Protein AF-A0A6L8XPT7-F1 (afdb_monomer_lite)

Radius of gyration: 27.63 Å; chains: 1; bounding box: 66×34×76 Å

pLDDT: mean 85.94, std 8.06, range [53.0, 95.62]

Secondary structur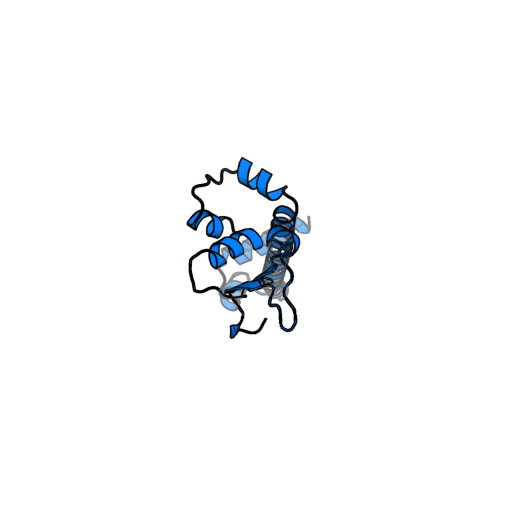e (DSSP, 8-state):
--GGGTTEEEEE------SSS-----HHHH----EEEEE--S---S-SHHHHHHHHTTT-HHHHTTT------HHHHHHHTTSTTHHHHHHHHHHHHHHHHHHHHHHHHHHHHHHHHTT--HHHHHHHHT--HHHHHHHHHHHHHHT-

Foldseek 3Di:
DDPVCAQDKDKDWDDDDDPPDDDPDDCVVPGPDIDIDGHHDPDDPDDDDSQLVVCQQQVVVVSVVVPDPDDPDPVNSVVQLPDPNSVVNVVVVVVVVVVVVVVVVCVVLVQLVVCVVVVDDLVRSCVVVVHDSVVSVVSVVVVVVVVD

Structure (mmCIF, N/CA/C/O backbone):
data_AF-A0A6L8XPT7-F1
#
_entry.id   AF-A0A6L8XPT7-F1
#
loop_
_atom_site.group_PDB
_atom_site.id
_atom_site.type_symbol
_atom_site.label_atom_id
_atom_site.label_alt_id
_atom_site.label_comp_id
_atom_site.label_asym_id
_atom_site.label_entity_id
_atom_site.label_seq_id
_atom_site.pdbx_PDB_ins_code
_atom_site.Cartn_x
_atom_site.Cartn_y
_atom_site.Cartn_z
_atom_site.occupancy
_atom_site.B_iso_or_equiv
_atom_site.auth_seq_id
_atom_site.auth_comp_id
_atom_site.auth_asym_id
_atom_site.auth_atom_id
_atom_site.pdbx_PDB_model_num
ATOM 1 N N . MET A 1 1 ? -3.591 -10.390 -10.031 1.00 76.88 1 MET A N 1
ATOM 2 C CA . MET A 1 1 ? -2.207 -10.660 -10.474 1.00 76.88 1 MET A CA 1
ATOM 3 C C . MET A 1 1 ? -1.842 -12.109 -10.153 1.00 76.88 1 MET A C 1
ATOM 5 O O . MET A 1 1 ? -2.048 -12.508 -9.007 1.00 76.88 1 MET A O 1
ATOM 9 N N . PRO A 1 2 ? -1.356 -12.908 -11.119 1.00 86.94 2 PRO A N 1
ATOM 10 C CA . PRO A 1 2 ? -0.945 -14.296 -10.878 1.00 86.94 2 PRO A CA 1
ATOM 11 C C . PRO A 1 2 ? 0.099 -14.396 -9.759 1.00 86.94 2 PRO A C 1
ATOM 13 O O . PRO A 1 2 ? 1.036 -13.603 -9.760 1.00 86.94 2 PRO A O 1
ATOM 16 N N . LYS A 1 3 ? -0.033 -15.365 -8.835 1.00 85.62 3 LYS A N 1
ATOM 17 C CA . LYS A 1 3 ? 0.873 -15.512 -7.671 1.00 85.62 3 LYS A CA 1
ATOM 18 C C . LYS A 1 3 ? 2.354 -15.521 -8.071 1.00 85.62 3 LYS A C 1
ATOM 20 O O . LYS A 1 3 ? 3.138 -14.801 -7.479 1.00 85.62 3 LYS A O 1
ATOM 25 N N . LYS A 1 4 ? 2.697 -16.240 -9.143 1.00 87.88 4 LYS A N 1
ATOM 26 C CA . LYS A 1 4 ? 4.068 -16.363 -9.671 1.00 87.88 4 LYS A CA 1
ATOM 27 C C . LYS A 1 4 ? 4.721 -15.056 -10.153 1.00 87.88 4 LYS A C 1
ATOM 29 O O . LYS A 1 4 ? 5.914 -15.051 -10.402 1.00 87.88 4 LYS A O 1
ATOM 34 N N . LEU A 1 5 ? 3.943 -13.995 -10.378 1.00 89.12 5 LEU A N 1
ATOM 35 C CA . LEU A 1 5 ? 4.443 -12.698 -10.862 1.00 89.12 5 LEU A CA 1
ATOM 36 C C . LEU A 1 5 ? 4.421 -11.618 -9.775 1.00 89.12 5 LEU A C 1
ATOM 38 O O . LEU A 1 5 ? 4.849 -10.492 -10.028 1.00 89.12 5 LEU A O 1
ATOM 42 N N . GLN A 1 6 ? 3.865 -11.928 -8.603 1.00 89.38 6 GLN A N 1
ATOM 43 C CA . GLN A 1 6 ? 3.817 -10.991 -7.488 1.00 89.38 6 GLN A CA 1
ATOM 44 C C . GLN A 1 6 ? 5.217 -10.779 -6.918 1.00 89.38 6 GLN A C 1
ATOM 46 O O . GLN A 1 6 ? 6.032 -11.694 -6.927 1.00 89.38 6 GLN A O 1
ATOM 51 N N . ASN A 1 7 ? 5.456 -9.574 -6.408 1.00 88.00 7 ASN A N 1
ATOM 52 C CA . ASN A 1 7 ? 6.714 -9.141 -5.805 1.00 88.00 7 ASN A CA 1
ATOM 53 C C . ASN A 1 7 ? 7.903 -9.335 -6.761 1.00 88.00 7 ASN A C 1
ATOM 55 O O . ASN A 1 7 ? 8.947 -9.856 -6.390 1.00 88.00 7 ASN A O 1
ATOM 59 N N . THR A 1 8 ? 7.717 -8.929 -8.022 1.00 90.44 8 THR A N 1
ATOM 60 C CA . THR A 1 8 ? 8.772 -8.942 -9.045 1.00 90.44 8 THR A CA 1
ATOM 61 C C . THR A 1 8 ? 9.113 -7.527 -9.489 1.00 90.44 8 THR A C 1
ATOM 63 O O . THR A 1 8 ? 8.243 -6.655 -9.557 1.00 90.44 8 THR A O 1
ATOM 66 N N . LEU A 1 9 ? 10.388 -7.320 -9.810 1.00 91.12 9 LEU A N 1
ATOM 67 C CA . LEU A 1 9 ? 10.901 -6.155 -10.518 1.00 91.12 9 LEU A CA 1
ATOM 68 C C . LEU A 1 9 ? 11.460 -6.682 -11.834 1.00 91.12 9 LEU A C 1
ATOM 70 O O . LEU A 1 9 ? 12.302 -7.578 -11.838 1.00 91.12 9 LEU A O 1
ATOM 74 N N . THR A 1 10 ? 10.919 -6.205 -12.947 1.00 93.50 10 THR A N 1
ATOM 75 C CA . THR A 1 10 ? 11.340 -6.641 -14.279 1.00 93.50 10 THR A CA 1
ATOM 76 C C . THR A 1 10 ? 11.706 -5.429 -15.097 1.00 93.50 10 THR A C 1
ATOM 78 O O . THR A 1 10 ? 10.883 -4.535 -15.271 1.00 93.50 10 THR A O 1
ATOM 81 N N . GLU A 1 11 ? 12.924 -5.435 -15.605 1.00 95.25 11 GLU A N 1
ATOM 82 C CA . GLU A 1 11 ? 13.406 -4.478 -16.580 1.00 95.25 11 GLU A CA 1
ATOM 83 C C . GLU A 1 11 ? 13.188 -5.035 -17.988 1.00 95.25 11 GLU A C 1
ATOM 85 O O . GLU A 1 11 ? 13.432 -6.216 -18.251 1.00 95.25 11 GLU A O 1
ATOM 90 N N . TYR A 1 12 ? 12.705 -4.180 -18.878 1.00 93.88 12 TYR A N 1
ATOM 91 C CA . TYR A 1 12 ? 12.740 -4.387 -20.314 1.00 93.88 12 TYR A CA 1
ATOM 92 C C . TYR A 1 12 ? 13.616 -3.285 -20.897 1.00 93.88 12 TYR A C 1
ATOM 94 O O . TYR A 1 12 ? 13.301 -2.103 -20.747 1.00 93.88 12 TYR A O 1
ATOM 102 N N . SER A 1 13 ? 14.697 -3.694 -21.547 1.00 89.56 13 SER A N 1
ATOM 103 C CA . SER A 1 13 ? 15.638 -2.827 -22.245 1.00 89.56 13 SER A CA 1
ATOM 104 C C . SER A 1 13 ? 15.715 -3.219 -23.717 1.00 89.56 13 SER A C 1
ATOM 106 O O . SER A 1 13 ? 15.372 -4.347 -24.100 1.00 89.56 13 SER A O 1
ATOM 108 N N . PHE A 1 14 ? 16.138 -2.277 -24.554 1.00 87.12 14 PHE A N 1
ATOM 109 C CA . PHE A 1 14 ? 16.377 -2.527 -25.967 1.00 87.12 14 PHE A CA 1
ATOM 110 C C . PHE A 1 14 ? 17.857 -2.826 -26.185 1.00 87.12 14 PHE A C 1
ATOM 112 O O . PHE A 1 14 ? 18.728 -2.259 -25.543 1.00 87.12 14 PHE A O 1
ATOM 119 N N . SER A 1 15 ? 18.153 -3.747 -27.097 1.00 89.62 15 SER A N 1
ATOM 120 C CA . SER A 1 15 ? 19.519 -3.939 -27.580 1.00 89.62 15 SER A CA 1
ATOM 121 C C . SER A 1 15 ? 19.500 -4.030 -29.093 1.00 89.62 15 SER A C 1
ATOM 123 O O . SER A 1 15 ? 18.660 -4.717 -29.686 1.00 89.62 15 SER A O 1
ATOM 125 N N . LYS A 1 16 ? 20.419 -3.305 -29.727 1.00 91.62 16 LYS A N 1
ATOM 126 C CA . LYS A 1 16 ? 20.590 -3.341 -31.171 1.00 91.62 16 LYS A CA 1
ATOM 127 C C . LYS A 1 16 ? 21.303 -4.627 -31.573 1.00 91.62 16 LYS A C 1
ATOM 129 O O . LYS A 1 16 ? 22.279 -5.046 -30.952 1.00 91.62 16 LYS A O 1
ATOM 134 N N . LYS A 1 17 ? 20.821 -5.251 -32.645 1.00 93.00 17 LYS A N 1
ATOM 135 C CA . LYS A 1 17 ? 21.481 -6.389 -33.281 1.00 93.00 17 LYS A CA 1
ATOM 136 C C . LYS A 1 17 ? 21.333 -6.294 -34.790 1.00 93.00 17 LYS A C 1
ATOM 138 O O . LYS A 1 17 ? 20.234 -6.462 -35.317 1.00 93.00 17 LYS A O 1
ATOM 143 N N . ASP A 1 18 ? 22.453 -6.116 -35.471 1.00 94.56 18 ASP A N 1
ATOM 144 C CA . ASP A 1 18 ? 22.487 -6.094 -36.927 1.00 94.56 18 ASP A CA 1
ATOM 145 C C . ASP A 1 18 ? 22.432 -7.530 -37.479 1.00 94.56 18 ASP A C 1
ATOM 147 O O . ASP A 1 18 ? 23.176 -8.414 -37.048 1.00 94.56 18 ASP A O 1
ATOM 151 N N . ILE A 1 19 ? 21.508 -7.786 -38.411 1.00 95.62 19 ILE A N 1
ATOM 152 C CA . ILE A 1 19 ? 21.318 -9.107 -39.043 1.00 95.62 19 ILE A CA 1
ATOM 153 C C . ILE A 1 19 ? 21.910 -9.137 -40.462 1.00 95.62 19 ILE A C 1
ATOM 155 O O . ILE A 1 19 ? 22.471 -10.153 -40.869 1.00 95.62 19 ILE A O 1
ATOM 159 N N . ILE A 1 20 ? 21.805 -8.034 -41.214 1.00 94.81 20 ILE A N 1
ATOM 160 C CA . ILE A 1 20 ? 22.402 -7.843 -42.545 1.00 94.81 20 ILE A CA 1
ATOM 161 C C . ILE A 1 20 ? 22.901 -6.400 -42.642 1.00 94.81 20 ILE A C 1
ATOM 163 O O . ILE A 1 20 ? 22.141 -5.472 -42.376 1.00 94.81 20 ILE A O 1
ATOM 167 N N . GLY A 1 21 ? 24.149 -6.222 -43.081 1.00 93.06 21 GLY A N 1
ATOM 168 C CA . GLY A 1 21 ? 24.828 -4.927 -43.023 1.00 93.06 21 GLY A CA 1
ATOM 169 C C . GLY A 1 21 ? 25.300 -4.600 -41.605 1.00 93.06 21 GLY A C 1
ATOM 170 O O . GLY A 1 21 ? 24.985 -5.321 -40.664 1.00 93.06 21 GLY A O 1
ATOM 171 N N . VAL A 1 22 ? 26.095 -3.541 -41.474 1.00 93.00 22 VAL A N 1
ATOM 172 C CA . VAL A 1 22 ? 26.540 -3.011 -40.180 1.00 93.00 22 VAL A CA 1
ATOM 173 C C . VAL A 1 22 ? 26.247 -1.522 -40.182 1.00 93.00 22 VAL A C 1
ATOM 175 O O . VAL A 1 22 ? 26.630 -0.828 -41.129 1.00 93.00 22 VAL A O 1
ATOM 178 N N . ALA A 1 23 ? 25.558 -1.048 -39.151 1.00 93.50 23 ALA A N 1
ATOM 179 C CA . ALA A 1 23 ? 25.300 0.369 -38.947 1.00 93.50 23 ALA A CA 1
ATOM 180 C C . ALA A 1 23 ? 26.060 0.839 -37.704 1.00 93.50 23 ALA A C 1
ATOM 182 O O . ALA A 1 23 ? 25.729 0.427 -36.593 1.00 93.50 23 ALA A O 1
ATOM 183 N N . ASP A 1 24 ? 27.058 1.700 -37.902 1.00 92.62 24 ASP A N 1
ATOM 184 C CA . ASP A 1 24 ? 27.815 2.329 -36.818 1.00 92.62 24 ASP A CA 1
ATOM 185 C C . ASP A 1 24 ? 26.985 3.472 -36.221 1.00 92.62 24 ASP A C 1
ATOM 187 O O . ASP A 1 24 ? 26.922 4.574 -36.761 1.00 92.62 24 ASP A O 1
ATOM 191 N N . GLU A 1 25 ? 26.251 3.145 -35.164 1.00 93.56 25 GLU A N 1
ATOM 192 C CA . GLU A 1 25 ? 25.340 4.032 -34.443 1.00 93.56 25 GLU A CA 1
ATOM 193 C C . GLU A 1 25 ? 25.646 3.860 -32.954 1.00 93.56 25 GLU A C 1
ATOM 195 O O . GLU A 1 25 ? 25.655 2.716 -32.477 1.00 93.56 25 GLU A O 1
ATOM 200 N N . PRO A 1 26 ? 25.932 4.946 -32.225 1.00 93.25 26 PRO A N 1
ATOM 201 C CA . PRO A 1 26 ? 26.268 4.862 -30.815 1.00 93.25 26 PRO A CA 1
ATOM 202 C C . PRO A 1 26 ? 25.037 4.484 -29.979 1.00 93.25 26 PRO A C 1
ATOM 204 O O . PRO A 1 26 ? 23.897 4.759 -30.343 1.00 93.25 26 PRO A O 1
ATOM 207 N N . GLU A 1 27 ? 25.273 3.846 -28.833 1.00 89.56 27 GLU A N 1
ATOM 208 C CA . GLU A 1 27 ? 24.209 3.354 -27.945 1.00 89.56 27 GLU A CA 1
ATOM 209 C C . GLU A 1 27 ? 23.272 4.469 -27.466 1.00 89.56 27 GLU A C 1
ATOM 211 O O . GLU A 1 27 ? 22.062 4.276 -27.416 1.00 89.56 27 GLU A O 1
ATOM 216 N N . GLU A 1 28 ? 23.817 5.659 -27.211 1.00 91.69 28 GLU A N 1
ATOM 217 C CA . GLU A 1 28 ? 23.064 6.845 -26.788 1.00 91.69 28 GLU A CA 1
ATOM 218 C C . GLU A 1 28 ? 22.033 7.340 -27.815 1.00 91.69 28 GLU A C 1
ATOM 220 O O . GLU A 1 28 ? 21.080 8.015 -27.429 1.00 91.69 28 GLU A O 1
ATOM 225 N N . ASP A 1 29 ? 22.184 6.977 -29.093 1.00 92.62 29 ASP A N 1
ATOM 226 C CA . ASP A 1 29 ? 21.258 7.385 -30.153 1.00 92.62 29 ASP A CA 1
ATOM 227 C C . ASP A 1 29 ? 20.037 6.453 -30.256 1.00 92.62 29 ASP A C 1
ATOM 229 O O . ASP A 1 29 ? 18.968 6.895 -30.688 1.00 92.62 29 ASP A O 1
ATOM 233 N N . TYR A 1 30 ? 20.156 5.183 -29.836 1.00 90.44 30 TYR A N 1
ATOM 234 C CA . TYR A 1 30 ? 19.069 4.198 -29.952 1.00 90.44 30 TYR A CA 1
ATOM 235 C C . TYR A 1 30 ? 18.510 3.695 -28.611 1.00 90.44 30 TYR A C 1
ATOM 237 O O . TYR A 1 30 ? 17.326 3.343 -28.554 1.00 90.44 30 TYR A O 1
ATOM 245 N N . ASP A 1 31 ? 19.298 3.649 -27.532 1.00 90.69 31 ASP A N 1
ATOM 246 C CA . ASP A 1 31 ? 18.848 3.171 -26.216 1.00 90.69 31 ASP A CA 1
ATOM 247 C C . ASP A 1 31 ? 18.218 4.302 -25.390 1.00 90.69 31 ASP A C 1
ATOM 249 O O . ASP A 1 31 ? 18.755 4.797 -24.401 1.00 90.69 31 ASP A O 1
ATOM 253 N N . LEU A 1 32 ? 17.048 4.754 -25.845 1.00 91.19 32 LEU A N 1
ATOM 254 C CA . LEU A 1 32 ? 16.346 5.908 -25.273 1.00 91.19 32 LEU A CA 1
ATOM 255 C C . LEU A 1 32 ? 15.238 5.531 -24.275 1.00 91.19 32 LEU A C 1
ATOM 257 O O . LEU A 1 32 ? 14.596 6.417 -23.703 1.00 91.19 32 LEU A O 1
ATOM 261 N N . LEU A 1 33 ? 14.947 4.238 -24.093 1.00 90.38 33 LEU A N 1
ATOM 262 C CA . LEU A 1 33 ? 13.802 3.778 -23.304 1.00 90.38 33 LEU A CA 1
ATOM 263 C C . LEU A 1 33 ? 14.116 2.516 -22.497 1.00 90.38 33 LEU A C 1
ATOM 265 O O . LEU A 1 33 ? 14.207 1.421 -23.044 1.00 90.38 33 LEU A O 1
ATOM 269 N N . THR A 1 34 ? 14.069 2.652 -21.175 1.00 91.88 34 THR A N 1
ATOM 270 C CA . THR A 1 34 ? 14.037 1.521 -20.240 1.00 91.88 34 THR A CA 1
ATOM 271 C C . THR A 1 34 ? 12.676 1.450 -19.563 1.00 91.88 34 THR A C 1
ATOM 273 O O . THR A 1 34 ? 12.196 2.434 -18.995 1.00 91.88 34 THR A O 1
ATOM 276 N N . VAL A 1 35 ? 12.042 0.275 -19.580 1.00 94.38 35 VAL A N 1
ATOM 277 C CA . VAL A 1 35 ? 10.760 0.050 -18.898 1.00 94.38 35 VAL A CA 1
ATOM 278 C C . VAL A 1 35 ? 10.979 -0.825 -17.672 1.00 94.38 35 VAL A C 1
ATOM 280 O O . VAL A 1 35 ? 11.251 -2.018 -17.786 1.00 94.38 35 VAL A O 1
ATOM 283 N N . ILE A 1 36 ? 10.787 -0.252 -16.484 1.00 93.88 36 ILE A N 1
ATOM 284 C CA . ILE A 1 36 ? 10.817 -0.993 -15.219 1.00 93.88 36 ILE A CA 1
ATOM 285 C C . ILE A 1 36 ? 9.383 -1.259 -14.762 1.00 93.88 36 ILE A C 1
ATOM 287 O O . ILE A 1 36 ? 8.615 -0.338 -14.485 1.00 93.88 36 ILE A O 1
ATOM 291 N N . ILE A 1 37 ? 9.021 -2.536 -14.644 1.00 91.62 37 ILE A N 1
ATOM 292 C CA . ILE A 1 37 ? 7.725 -2.974 -14.122 1.00 91.62 37 ILE A CA 1
ATOM 293 C C . ILE A 1 37 ? 7.906 -3.525 -12.710 1.00 91.62 37 ILE A C 1
ATOM 295 O O . ILE A 1 37 ? 8.502 -4.586 -12.513 1.00 91.62 37 ILE A O 1
ATOM 299 N N . ILE A 1 38 ? 7.315 -2.834 -11.735 1.00 89.12 38 ILE A N 1
ATOM 300 C CA . ILE A 1 38 ? 7.232 -3.273 -10.339 1.00 89.12 38 ILE A CA 1
ATOM 301 C C . ILE A 1 38 ? 5.846 -3.873 -10.099 1.00 89.12 38 ILE A C 1
ATOM 303 O O . ILE A 1 38 ? 4.823 -3.208 -10.265 1.00 89.12 38 ILE A O 1
ATOM 307 N N . ARG A 1 39 ? 5.797 -5.146 -9.702 1.00 89.12 39 ARG A N 1
ATOM 308 C CA . ARG A 1 39 ? 4.546 -5.880 -9.475 1.00 89.12 39 ARG A CA 1
ATOM 309 C C . ARG A 1 39 ? 4.375 -6.180 -7.995 1.00 89.12 39 ARG A C 1
ATOM 311 O O . ARG A 1 39 ? 4.991 -7.106 -7.486 1.00 89.12 39 ARG A O 1
ATOM 318 N N . LEU A 1 40 ? 3.516 -5.434 -7.304 1.00 86.06 40 LEU A N 1
ATOM 319 C CA . LEU A 1 40 ? 3.263 -5.632 -5.872 1.00 86.06 40 LEU A CA 1
ATOM 320 C C . LEU A 1 40 ? 2.147 -6.656 -5.621 1.00 86.06 40 LEU A C 1
ATOM 322 O O . LEU A 1 40 ? 1.044 -6.556 -6.164 1.00 86.06 40 LEU A O 1
ATOM 326 N N . GLY A 1 41 ? 2.437 -7.654 -4.785 1.00 83.31 41 GLY A N 1
ATOM 327 C CA . GLY A 1 41 ? 1.487 -8.674 -4.352 1.00 83.31 41 GLY A CA 1
ATOM 328 C C . GLY A 1 41 ? 0.586 -8.247 -3.190 1.00 83.31 41 GLY A C 1
ATOM 329 O O . GLY A 1 41 ? 0.906 -7.352 -2.397 1.00 83.31 41 GLY A O 1
ATOM 330 N N . LYS A 1 42 ? -0.548 -8.947 -3.036 1.00 75.12 42 LYS A N 1
ATOM 331 C CA . LYS A 1 42 ? -1.459 -8.747 -1.888 1.00 75.12 42 LYS A CA 1
ATOM 332 C C . LYS A 1 42 ? -0.826 -9.180 -0.572 1.00 75.12 42 LYS A C 1
ATOM 334 O O . LYS A 1 42 ? -1.047 -8.524 0.441 1.00 75.12 42 LYS A O 1
ATOM 339 N N . GLU A 1 43 ? 0.032 -10.188 -0.605 1.00 70.25 43 GLU A N 1
ATOM 340 C CA . GLU A 1 43 ? 0.812 -10.649 0.539 1.00 70.25 43 GLU A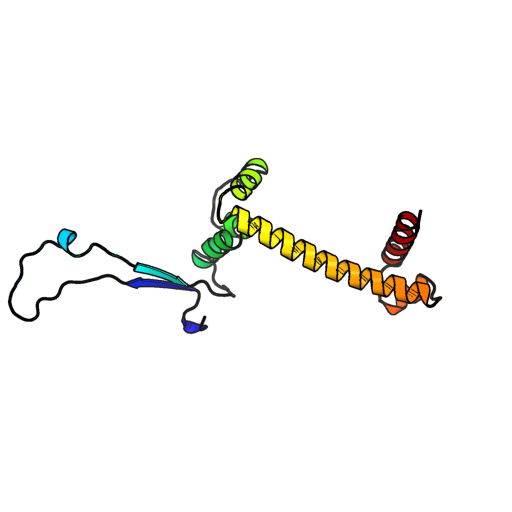 CA 1
ATOM 341 C C . GLU A 1 43 ? 2.300 -10.528 0.216 1.00 70.25 43 GLU A C 1
ATOM 343 O O . GLU A 1 43 ? 2.733 -10.708 -0.922 1.00 70.25 43 GLU A O 1
ATOM 348 N N . THR A 1 44 ? 3.064 -10.112 1.216 1.00 62.91 44 THR A N 1
ATOM 349 C CA . THR A 1 44 ? 4.524 -10.074 1.166 1.00 62.91 44 THR A CA 1
ATOM 350 C C . THR A 1 44 ? 4.976 -10.632 2.498 1.00 62.91 44 THR A C 1
ATOM 352 O O . THR A 1 44 ? 4.881 -9.960 3.521 1.00 62.91 44 THR A O 1
ATOM 355 N N . GLU A 1 45 ? 5.332 -11.912 2.499 1.00 63.88 45 GLU A N 1
ATOM 356 C CA . GLU A 1 45 ? 5.956 -12.555 3.658 1.00 63.88 45 GLU A CA 1
ATOM 357 C C . GLU A 1 45 ? 7.422 -12.111 3.788 1.00 63.88 45 GLU A C 1
ATOM 359 O O . GLU A 1 45 ? 7.985 -12.096 4.881 1.00 63.88 45 GLU A O 1
ATOM 364 N N . GLU A 1 46 ? 8.021 -11.666 2.681 1.00 66.75 46 GLU A N 1
ATOM 365 C CA . GLU A 1 46 ? 9.401 -11.205 2.621 1.00 66.75 46 GLU A CA 1
ATOM 366 C C . GLU A 1 46 ? 9.538 -9.742 3.064 1.00 66.75 46 GLU A C 1
ATOM 368 O O . GLU A 1 46 ? 8.801 -8.853 2.627 1.00 66.75 46 GLU A O 1
ATOM 373 N N . LYS A 1 47 ? 10.516 -9.501 3.943 1.00 74.50 47 LYS A N 1
ATOM 374 C CA . LYS A 1 47 ? 10.992 -8.166 4.328 1.00 74.50 47 LYS A CA 1
ATOM 375 C C . LYS A 1 47 ? 11.950 -7.640 3.255 1.00 74.50 47 LYS A C 1
ATOM 377 O O . LYS A 1 47 ? 12.693 -8.419 2.669 1.00 74.50 47 LYS A O 1
ATOM 382 N N . GLY A 1 48 ? 11.974 -6.327 3.027 1.00 84.31 48 GLY A N 1
ATOM 383 C CA . GLY A 1 48 ? 12.862 -5.694 2.043 1.00 84.31 48 GLY A CA 1
ATOM 384 C C . GLY A 1 48 ? 12.158 -4.649 1.180 1.00 84.31 48 GLY A C 1
ATOM 385 O O . GLY A 1 48 ? 11.174 -4.045 1.606 1.00 84.31 48 GLY A O 1
ATOM 386 N N . ILE A 1 49 ? 12.649 -4.433 -0.045 1.00 87.06 49 ILE A N 1
ATOM 387 C CA . ILE A 1 49 ? 12.186 -3.340 -0.917 1.00 87.06 49 ILE A CA 1
ATOM 388 C C . ILE A 1 49 ? 10.692 -3.425 -1.254 1.00 87.06 49 ILE A C 1
ATOM 390 O O . ILE A 1 49 ? 10.013 -2.405 -1.233 1.00 87.06 49 ILE A O 1
ATOM 394 N N . PHE A 1 50 ? 10.140 -4.618 -1.493 1.00 88.88 50 PHE A N 1
ATOM 395 C CA . PHE A 1 50 ? 8.705 -4.764 -1.765 1.00 88.88 50 PHE A CA 1
ATOM 396 C C . PHE A 1 50 ? 7.846 -4.499 -0.525 1.00 88.88 50 PHE A C 1
ATOM 398 O O . PHE A 1 50 ? 6.773 -3.914 -0.652 1.00 88.88 50 PHE A O 1
ATOM 405 N N . ASP A 1 51 ? 8.321 -4.854 0.673 1.00 88.12 51 ASP A N 1
ATOM 406 C CA . ASP A 1 51 ? 7.653 -4.523 1.937 1.00 88.12 51 ASP A CA 1
ATOM 407 C C . ASP A 1 51 ? 7.668 -3.009 2.188 1.00 88.12 51 ASP A C 1
ATOM 409 O O . ASP A 1 51 ? 6.651 -2.434 2.577 1.00 88.12 51 ASP A O 1
ATOM 413 N N . TYR A 1 52 ? 8.795 -2.355 1.901 1.00 87.25 52 TYR A N 1
ATOM 414 C CA . TYR A 1 52 ? 8.947 -0.904 1.990 1.00 87.25 52 TYR A CA 1
ATOM 415 C C . TYR A 1 52 ? 8.061 -0.160 0.985 1.00 87.25 52 TYR A C 1
ATOM 417 O O . TYR A 1 52 ? 7.260 0.685 1.384 1.00 87.25 52 TYR A O 1
ATOM 425 N N . LEU A 1 53 ? 8.151 -0.508 -0.304 1.00 86.19 53 LEU A N 1
ATOM 426 C CA . LEU A 1 53 ? 7.333 0.081 -1.366 1.00 86.19 53 LEU A CA 1
ATOM 427 C C . LEU A 1 53 ? 5.853 -0.143 -1.093 1.00 86.19 53 LEU A C 1
ATOM 429 O O . LEU A 1 53 ? 5.055 0.765 -1.277 1.00 86.19 53 LEU A O 1
ATOM 433 N N . LYS A 1 54 ? 5.473 -1.314 -0.581 1.00 85.62 54 LYS A N 1
ATOM 434 C CA . LYS A 1 54 ? 4.103 -1.540 -0.131 1.00 85.62 54 LYS A CA 1
ATOM 435 C C . LYS A 1 54 ? 3.719 -0.602 1.004 1.00 85.62 54 LYS A C 1
ATOM 437 O O . LYS A 1 54 ? 2.601 -0.111 1.002 1.00 85.62 54 LYS A O 1
ATOM 442 N N . GLY A 1 55 ? 4.613 -0.342 1.955 1.00 84.44 55 GLY A N 1
ATOM 443 C CA . GLY A 1 55 ? 4.386 0.646 3.009 1.00 84.44 55 GLY A CA 1
ATOM 444 C C . GLY A 1 55 ? 4.100 2.025 2.429 1.00 84.44 55 GLY A C 1
ATOM 445 O O . GLY A 1 55 ? 3.060 2.605 2.732 1.00 84.44 55 GLY A O 1
ATOM 446 N N . LEU A 1 56 ? 4.968 2.485 1.524 1.00 82.62 56 LEU A N 1
ATOM 447 C CA . LEU A 1 56 ? 4.808 3.746 0.799 1.00 82.62 56 LEU A CA 1
ATOM 448 C C . LEU A 1 56 ? 3.483 3.795 0.033 1.00 82.62 56 LEU A C 1
ATOM 450 O O . LEU A 1 56 ? 2.672 4.669 0.293 1.00 82.62 56 LEU A O 1
ATOM 454 N N . PHE A 1 57 ? 3.213 2.819 -0.834 1.00 79.75 57 PHE A N 1
ATOM 455 C CA . PHE A 1 57 ? 1.991 2.722 -1.642 1.00 79.75 57 PHE A CA 1
ATOM 456 C C . PHE A 1 57 ? 0.757 2.221 -0.876 1.00 79.75 57 PHE A C 1
ATOM 458 O O . PHE A 1 57 ? -0.223 1.837 -1.504 1.00 79.75 57 PHE A O 1
ATOM 465 N N . THR A 1 58 ? 0.779 2.151 0.456 1.00 78.56 58 THR A N 1
ATOM 466 C CA . THR A 1 58 ? -0.435 1.909 1.270 1.00 78.56 58 THR A CA 1
ATOM 467 C C . THR A 1 58 ? -0.576 2.890 2.430 1.00 78.56 58 THR A C 1
ATOM 469 O O . THR A 1 58 ? -1.485 2.749 3.258 1.00 78.56 58 THR A O 1
ATOM 472 N N . GLY A 1 59 ? 0.333 3.865 2.525 1.00 78.75 59 GLY A N 1
ATOM 473 C CA . GLY A 1 59 ? 0.355 4.816 3.627 1.00 78.75 59 GLY A CA 1
ATOM 474 C C . GLY A 1 59 ? 0.638 4.175 4.992 1.00 78.75 59 GLY A C 1
ATOM 475 O O . GLY A 1 59 ? 0.225 4.690 6.026 1.00 78.75 59 GLY A O 1
ATOM 476 N N . ASP A 1 60 ? 1.287 3.009 5.033 1.00 82.50 60 ASP A N 1
ATOM 477 C CA . ASP A 1 60 ? 1.604 2.312 6.282 1.00 82.50 60 ASP A CA 1
ATOM 478 C C . ASP A 1 60 ? 2.920 2.840 6.867 1.00 82.50 60 ASP A C 1
ATOM 480 O O . ASP A 1 60 ? 3.995 2.272 6.667 1.00 82.50 60 ASP A O 1
ATOM 484 N N . ILE A 1 61 ? 2.820 3.946 7.607 1.00 80.44 61 ILE A N 1
ATOM 485 C CA . ILE A 1 61 ? 3.959 4.641 8.228 1.00 80.44 61 ILE A CA 1
ATOM 486 C C . ILE A 1 61 ? 4.783 3.695 9.110 1.00 80.44 61 ILE A C 1
ATOM 488 O O . ILE A 1 61 ? 6.010 3.681 9.019 1.00 80.44 61 ILE A O 1
ATOM 492 N N . LYS A 1 62 ? 4.130 2.830 9.901 1.00 82.88 62 LYS A N 1
ATOM 493 C CA . LYS A 1 62 ? 4.818 1.854 10.765 1.00 82.88 62 LYS A CA 1
ATOM 494 C C . LYS A 1 62 ? 5.662 0.873 9.957 1.00 82.88 62 LYS A C 1
ATOM 496 O O . LYS A 1 62 ? 6.712 0.429 10.416 1.00 82.88 62 LYS A O 1
ATOM 501 N N . ARG A 1 63 ? 5.200 0.494 8.764 1.00 86.94 63 ARG A N 1
ATOM 502 C CA . ARG A 1 63 ? 5.956 -0.356 7.837 1.00 86.94 63 ARG A CA 1
ATOM 503 C C . ARG A 1 63 ? 7.118 0.390 7.193 1.00 86.94 63 ARG A C 1
ATOM 505 O O . ARG A 1 63 ? 8.202 -0.180 7.124 1.00 86.94 63 ARG A O 1
ATOM 512 N N . ILE A 1 64 ? 6.922 1.643 6.789 1.00 85.06 64 ILE A N 1
ATOM 513 C CA . ILE A 1 64 ? 7.972 2.494 6.198 1.00 85.06 64 ILE A CA 1
ATOM 514 C C . ILE A 1 64 ? 9.111 2.734 7.206 1.00 85.06 64 ILE A C 1
ATOM 516 O O . ILE A 1 64 ? 10.283 2.545 6.876 1.00 85.06 64 ILE A O 1
ATOM 520 N N . GLN A 1 65 ? 8.762 3.029 8.462 1.00 85.25 65 GLN A N 1
ATOM 521 C CA . GLN A 1 65 ? 9.688 3.244 9.582 1.00 85.25 65 GLN A CA 1
ATOM 522 C C . GLN A 1 65 ? 10.682 2.107 9.818 1.00 85.25 65 GLN A C 1
ATOM 524 O O . GLN A 1 65 ? 11.772 2.346 10.322 1.00 85.25 65 GLN A O 1
ATOM 529 N N . ARG A 1 66 ? 10.341 0.866 9.451 1.00 88.12 66 ARG A N 1
ATOM 530 C CA . ARG A 1 66 ? 11.258 -0.274 9.619 1.00 88.12 66 ARG A CA 1
ATOM 531 C C . ARG A 1 66 ? 12.496 -0.194 8.725 1.00 88.12 66 ARG A C 1
ATOM 533 O O . ARG A 1 66 ? 13.471 -0.882 9.006 1.00 88.12 66 ARG A O 1
ATOM 540 N N . TYR A 1 67 ? 12.432 0.588 7.649 1.00 87.62 67 TYR A N 1
ATOM 541 C CA . TYR A 1 67 ? 13.490 0.692 6.641 1.00 87.62 67 TYR A CA 1
ATOM 542 C C . TYR A 1 67 ? 14.041 2.115 6.511 1.00 87.62 67 TYR A C 1
ATOM 544 O O . TYR A 1 67 ? 15.170 2.294 6.060 1.00 87.62 67 TYR A O 1
ATOM 552 N N . SER A 1 68 ? 13.261 3.130 6.894 1.00 80.00 68 SER A N 1
ATOM 553 C CA . SER A 1 68 ? 13.696 4.524 6.878 1.00 80.00 68 SER A CA 1
ATOM 554 C C . SER A 1 68 ? 14.261 4.939 8.234 1.00 80.00 68 SER A C 1
ATOM 556 O O . SER A 1 68 ? 13.595 4.758 9.248 1.00 80.00 68 SER A O 1
ATOM 558 N N . HIS A 1 69 ? 15.393 5.634 8.243 1.00 80.00 69 HIS A N 1
ATOM 559 C CA . HIS A 1 69 ? 15.899 6.340 9.429 1.00 80.00 69 HIS A CA 1
ATOM 560 C C . HIS A 1 69 ? 15.276 7.743 9.571 1.00 80.00 69 HIS A C 1
ATOM 562 O O . HIS A 1 69 ? 15.862 8.631 10.178 1.00 80.0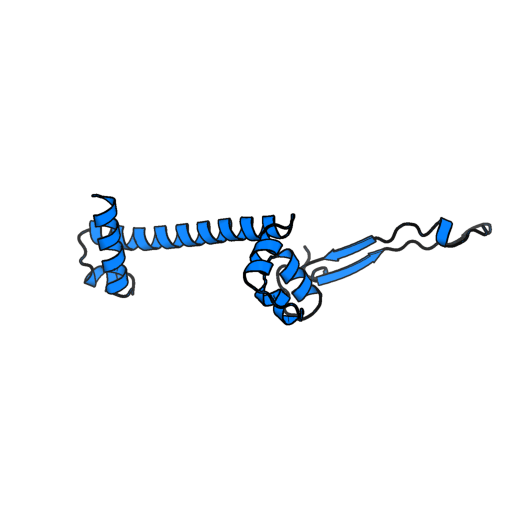0 69 HIS A O 1
ATOM 568 N N . ILE A 1 70 ? 14.116 7.967 8.945 1.00 76.62 70 ILE A N 1
ATOM 569 C CA . ILE A 1 70 ? 13.394 9.239 8.985 1.00 76.62 70 ILE A CA 1
ATOM 570 C C . ILE A 1 70 ? 12.651 9.318 10.319 1.00 76.62 70 ILE A C 1
ATOM 572 O O . ILE A 1 70 ? 11.924 8.389 10.677 1.00 76.62 70 ILE A O 1
ATOM 576 N N . GLU A 1 71 ? 12.804 10.427 11.040 1.00 77.06 71 GLU A N 1
ATOM 577 C CA . GLU A 1 71 ? 11.954 10.728 12.190 1.00 77.06 71 GLU A CA 1
ATOM 578 C C . GLU A 1 71 ? 10.559 11.140 11.710 1.00 77.06 71 GLU A C 1
ATOM 580 O O . GLU A 1 71 ? 10.374 12.179 11.081 1.00 77.06 71 GLU A O 1
ATOM 585 N N . TRP A 1 72 ? 9.553 10.325 12.020 1.00 74.12 72 TRP A N 1
ATOM 586 C CA . TRP A 1 72 ? 8.160 10.607 11.664 1.00 74.12 72 TRP A CA 1
ATOM 587 C C . TRP A 1 72 ? 7.470 11.412 12.762 1.00 74.12 72 TRP A C 1
ATOM 589 O O . TRP A 1 72 ? 6.584 10.899 13.452 1.00 74.12 72 TRP A O 1
ATOM 599 N N . SER A 1 73 ? 7.891 12.660 12.939 1.00 81.31 73 SER A N 1
ATOM 600 C CA . SER A 1 73 ? 7.225 13.600 13.844 1.00 81.31 73 SER A CA 1
ATOM 601 C C . SER A 1 73 ? 5.777 13.872 13.400 1.00 81.31 73 SER A C 1
ATOM 603 O O . SER A 1 73 ? 5.448 13.718 12.223 1.00 81.31 73 SER A O 1
ATOM 605 N N . GLU A 1 74 ? 4.897 14.274 14.326 1.00 81.25 74 GLU A N 1
ATOM 606 C CA . GLU A 1 74 ? 3.507 14.642 13.992 1.00 81.25 74 GLU A CA 1
ATOM 607 C C . GLU A 1 74 ? 3.416 15.682 12.856 1.00 81.25 74 GLU A C 1
ATOM 609 O O . GLU A 1 74 ? 2.670 15.431 11.907 1.00 81.25 74 GLU A O 1
ATOM 614 N N . PRO A 1 75 ? 4.215 16.774 12.850 1.00 83.50 75 PRO A N 1
ATOM 615 C CA . PRO A 1 75 ? 4.201 17.736 11.748 1.00 83.50 75 PRO A CA 1
ATOM 616 C C . PRO A 1 75 ? 4.572 17.114 10.398 1.00 83.50 75 PRO A C 1
ATOM 618 O O . PRO A 1 75 ? 3.927 17.388 9.389 1.00 83.50 75 PRO A O 1
ATOM 621 N N . PHE A 1 76 ? 5.576 16.231 10.373 1.00 79.81 76 PHE A N 1
ATOM 622 C CA . PHE A 1 76 ? 6.009 15.573 9.141 1.00 79.81 76 PHE A CA 1
ATOM 623 C C . PHE A 1 76 ? 4.947 14.607 8.600 1.00 79.81 76 PHE A C 1
ATOM 625 O O . PHE A 1 76 ? 4.738 14.522 7.392 1.00 79.81 76 PHE A O 1
ATOM 632 N N . GLN A 1 77 ? 4.238 13.895 9.483 1.00 74.94 77 GLN A N 1
ATOM 633 C CA . GLN A 1 77 ? 3.116 13.041 9.082 1.00 74.94 77 GLN A CA 1
ATOM 634 C C . GLN A 1 77 ? 1.973 13.864 8.476 1.00 74.94 77 GLN A C 1
ATOM 636 O O . GLN A 1 77 ? 1.397 13.463 7.462 1.00 74.94 77 GLN A O 1
ATOM 641 N N . GLU A 1 78 ? 1.673 15.024 9.063 1.00 78.50 78 GLU A N 1
ATOM 642 C CA . GLU A 1 78 ? 0.662 15.944 8.546 1.00 78.50 78 GLU A CA 1
ATOM 643 C C . GLU A 1 78 ? 1.048 16.494 7.164 1.00 78.50 78 GLU A C 1
ATOM 645 O O . GLU A 1 78 ? 0.219 16.516 6.255 1.00 78.50 78 GLU A O 1
ATOM 650 N N . GLU A 1 79 ? 2.308 16.879 6.961 1.00 79.56 79 GLU A N 1
ATOM 651 C CA . GLU A 1 79 ? 2.811 17.311 5.651 1.00 79.56 79 GLU A CA 1
ATOM 652 C C . GLU A 1 79 ? 2.792 16.186 4.611 1.00 79.56 79 GLU A C 1
ATOM 654 O O . GLU A 1 79 ? 2.293 16.385 3.502 1.00 79.56 79 GLU A O 1
ATOM 659 N N . ALA A 1 80 ? 3.251 14.983 4.968 1.00 75.06 80 ALA A N 1
ATOM 660 C CA . ALA A 1 80 ? 3.214 13.824 4.078 1.00 75.06 80 ALA A CA 1
ATOM 661 C C . ALA A 1 80 ? 1.774 13.483 3.658 1.00 75.06 80 ALA A C 1
ATOM 663 O O . ALA A 1 80 ? 1.525 13.164 2.495 1.00 75.06 80 ALA A O 1
ATOM 664 N N . SER A 1 81 ? 0.805 13.622 4.571 1.00 72.38 81 SER A N 1
ATOM 665 C CA . SER A 1 81 ? -0.621 13.427 4.270 1.00 72.38 81 SER A CA 1
ATOM 666 C C . SER A 1 81 ? -1.214 14.463 3.305 1.00 72.38 81 SER A C 1
ATOM 668 O O . SER A 1 81 ? -2.301 14.245 2.780 1.00 72.38 81 SER A O 1
ATOM 670 N N . LYS A 1 82 ? -0.512 15.571 3.041 1.00 78.00 82 LYS A N 1
ATOM 671 C CA . LYS A 1 82 ? -0.915 16.597 2.064 1.00 78.00 82 LYS A CA 1
ATOM 672 C C . LYS A 1 82 ? -0.280 16.377 0.687 1.00 78.00 82 LYS A C 1
ATOM 674 O O . LYS A 1 82 ? -0.672 17.042 -0.270 1.00 78.00 82 LYS A O 1
ATOM 679 N N . MET A 1 83 ? 0.697 15.473 0.563 1.00 79.56 83 MET A N 1
ATOM 680 C CA . MET A 1 83 ? 1.333 15.162 -0.720 1.00 79.56 83 MET A CA 1
ATOM 681 C C . MET A 1 83 ? 0.342 14.451 -1.644 1.00 79.56 83 MET A C 1
ATOM 683 O O . MET A 1 83 ? -0.339 13.518 -1.230 1.00 79.56 83 MET A O 1
ATOM 687 N N . THR A 1 84 ? 0.281 14.847 -2.913 1.00 71.62 84 THR A N 1
ATOM 688 C CA . THR A 1 84 ? -0.606 14.209 -3.895 1.00 71.62 84 THR A CA 1
ATOM 689 C C . THR A 1 84 ? -0.243 12.732 -4.092 1.00 71.62 84 THR A C 1
ATOM 691 O O . THR A 1 84 ? 0.928 12.344 -4.046 1.00 71.62 84 THR A O 1
ATOM 694 N N . GLY A 1 85 ? -1.248 11.870 -4.254 1.00 77.31 85 GLY A N 1
ATOM 695 C CA . GLY A 1 85 ? -1.081 10.415 -4.323 1.00 77.31 85 GLY A CA 1
ATOM 696 C C . GLY A 1 85 ? -0.908 9.738 -2.957 1.00 77.31 85 GLY A C 1
ATOM 697 O O . GLY A 1 85 ? -1.697 8.859 -2.613 1.00 77.31 85 GLY A O 1
ATOM 698 N N . PHE A 1 86 ? 0.090 10.131 -2.153 1.00 76.31 86 PHE A N 1
ATOM 699 C CA . PHE A 1 86 ? 0.283 9.545 -0.813 1.00 76.31 86 PHE A CA 1
ATOM 700 C C . PHE A 1 86 ? -0.804 10.004 0.171 1.00 76.31 86 PHE A C 1
ATOM 702 O O . PHE A 1 86 ? -1.395 9.186 0.873 1.00 76.31 86 PHE A O 1
ATOM 709 N N . GLY A 1 87 ? -1.109 11.299 0.174 1.00 76.88 87 GLY A N 1
ATOM 710 C CA . GLY A 1 87 ? -2.172 11.912 0.960 1.00 76.88 87 GLY A CA 1
ATOM 711 C C . GLY A 1 87 ? -3.563 11.418 0.585 1.00 76.88 87 GLY A C 1
ATOM 712 O O . GLY A 1 87 ? -4.325 11.024 1.467 1.00 76.88 87 GLY A O 1
ATOM 713 N N . ASP A 1 88 ? -3.856 11.333 -0.716 1.00 79.38 88 ASP A N 1
ATOM 714 C CA . ASP A 1 88 ? -5.128 10.800 -1.229 1.00 79.38 88 ASP A CA 1
ATOM 715 C C . ASP A 1 88 ? -5.376 9.379 -0.714 1.00 79.38 88 ASP A C 1
ATOM 717 O O . ASP A 1 88 ? -6.461 9.038 -0.249 1.00 79.38 88 ASP A O 1
ATOM 721 N N . MET A 1 89 ? -4.330 8.559 -0.703 1.00 81.00 89 MET A N 1
ATOM 722 C CA . MET A 1 89 ? -4.400 7.190 -0.216 1.00 81.00 89 MET A CA 1
ATOM 723 C C . MET A 1 89 ? -4.583 7.087 1.302 1.00 81.00 89 MET A C 1
ATOM 725 O O . MET A 1 89 ? -5.344 6.235 1.769 1.00 81.00 89 MET A O 1
ATOM 729 N N . ILE A 1 90 ? -3.900 7.929 2.086 1.00 79.50 90 ILE A N 1
ATOM 730 C CA . ILE A 1 90 ? -4.127 8.015 3.537 1.00 79.50 90 ILE A CA 1
ATOM 731 C C . ILE A 1 90 ? -5.582 8.415 3.807 1.00 79.50 90 ILE A C 1
ATOM 733 O O . ILE A 1 90 ? -6.245 7.794 4.641 1.00 79.50 90 ILE A O 1
ATOM 737 N N . TYR A 1 91 ? -6.092 9.402 3.069 1.00 81.38 91 TYR A N 1
ATOM 738 C CA . TYR A 1 91 ? -7.465 9.880 3.177 1.00 81.38 91 TYR A CA 1
ATOM 739 C C . TYR A 1 91 ? -8.487 8.789 2.829 1.00 81.38 91 TYR A C 1
ATOM 741 O O . TYR A 1 91 ? -9.342 8.466 3.656 1.00 81.38 91 TYR A O 1
ATOM 749 N N . GLU A 1 92 ? -8.374 8.160 1.654 1.00 82.31 92 GLU A N 1
ATOM 750 C CA . GLU A 1 92 ? -9.267 7.076 1.223 1.00 82.31 92 GLU A CA 1
ATOM 751 C C . GLU A 1 92 ? -9.277 5.917 2.223 1.00 82.31 92 GLU A C 1
ATOM 753 O O . GLU A 1 92 ? -10.340 5.390 2.570 1.00 82.31 92 GLU A O 1
ATOM 758 N N . ARG A 1 93 ? -8.102 5.541 2.741 1.00 81.38 93 ARG A N 1
ATOM 759 C CA . ARG A 1 93 ? -7.986 4.514 3.778 1.00 81.38 93 ARG A CA 1
ATOM 760 C C . ARG A 1 93 ? -8.683 4.937 5.067 1.00 81.38 93 ARG A C 1
ATOM 762 O O . ARG A 1 93 ? -9.383 4.114 5.656 1.00 81.38 93 ARG A O 1
ATOM 769 N N . GLY A 1 94 ? -8.506 6.185 5.496 1.00 83.88 94 GLY A N 1
ATOM 770 C CA . GLY A 1 94 ? -9.190 6.741 6.662 1.00 83.88 94 GLY A CA 1
ATOM 771 C C . GLY A 1 94 ? -10.711 6.656 6.522 1.00 83.88 94 GLY A C 1
ATOM 772 O O . GLY A 1 94 ? -11.384 6.168 7.430 1.00 83.88 94 GLY A O 1
ATOM 773 N N . ILE A 1 95 ? -11.245 7.021 5.352 1.00 87.38 95 ILE A N 1
ATOM 774 C CA . ILE A 1 95 ? -12.677 6.902 5.041 1.00 87.38 95 ILE A CA 1
ATOM 775 C C . ILE A 1 95 ? -13.136 5.440 5.075 1.00 87.38 95 ILE A C 1
ATOM 777 O O . ILE A 1 95 ? -14.137 5.130 5.723 1.00 87.38 95 ILE A O 1
ATOM 781 N N . GLN A 1 96 ? -12.408 4.523 4.431 1.00 86.00 96 GLN A N 1
ATOM 782 C CA . GLN A 1 96 ? -12.765 3.099 4.426 1.00 86.00 96 GLN A CA 1
ATOM 783 C C . GLN A 1 96 ? -12.751 2.491 5.831 1.00 86.00 96 GLN A C 1
ATOM 785 O O . GLN A 1 96 ? -13.677 1.766 6.199 1.00 86.00 96 GLN A O 1
ATOM 790 N N . GLN A 1 97 ? -11.722 2.790 6.627 1.00 88.19 97 GLN A N 1
ATOM 791 C CA . GLN A 1 97 ? -11.618 2.316 8.006 1.00 88.19 97 GLN A CA 1
ATOM 792 C C . GLN A 1 97 ? -12.725 2.907 8.878 1.00 88.19 97 GLN A C 1
ATOM 794 O O . GLN A 1 97 ? -13.371 2.155 9.607 1.00 88.19 97 GLN A O 1
ATOM 799 N N . GLY A 1 98 ? -12.998 4.208 8.758 1.00 91.56 98 GLY A N 1
ATOM 800 C CA . GLY A 1 98 ? -14.084 4.873 9.477 1.00 91.56 98 GLY A CA 1
ATOM 801 C C . GLY A 1 98 ? -15.454 4.295 9.124 1.00 91.56 98 GLY A C 1
ATOM 802 O O . GLY A 1 98 ? -16.242 3.988 10.015 1.00 91.56 98 GLY A O 1
ATOM 803 N N . MET A 1 99 ? -15.722 4.044 7.840 1.00 94.25 99 MET A N 1
ATOM 804 C CA . MET A 1 99 ? -16.962 3.402 7.396 1.00 94.25 99 MET A CA 1
ATOM 805 C C . MET A 1 99 ? -17.076 1.968 7.925 1.00 94.25 99 MET A C 1
ATOM 807 O O . MET A 1 99 ? -18.134 1.568 8.409 1.00 94.25 99 MET A O 1
ATOM 811 N N . GLN A 1 100 ? -15.995 1.186 7.864 1.00 92.25 100 GLN A N 1
ATOM 812 C CA . GLN A 1 100 ? -15.988 -0.189 8.360 1.00 92.25 100 GLN A CA 1
ATOM 813 C C . GLN A 1 100 ? -16.210 -0.246 9.876 1.00 92.25 100 GLN A C 1
ATOM 815 O O . GLN A 1 100 ? -17.018 -1.054 10.339 1.00 92.25 100 GLN A O 1
ATOM 820 N N . GLN A 1 101 ? -15.529 0.615 10.636 1.00 93.00 101 GLN A N 1
ATOM 821 C CA . GLN A 1 101 ? -15.721 0.750 12.079 1.00 93.00 101 GLN A CA 1
ATOM 822 C C . GLN A 1 101 ? -17.144 1.205 12.399 1.00 93.00 101 GLN A C 1
ATOM 824 O O . GLN A 1 101 ? -17.798 0.571 13.218 1.00 93.00 101 GLN A O 1
ATOM 829 N N . GLY A 1 102 ? -17.665 2.209 11.690 1.00 93.62 102 GLY A N 1
ATOM 830 C CA . GLY A 1 102 ? -19.034 2.694 11.865 1.00 93.62 102 GLY A CA 1
ATOM 831 C C . GLY A 1 102 ? -20.092 1.625 11.582 1.00 93.62 102 GLY A C 1
ATOM 832 O O . GLY A 1 102 ? -21.041 1.483 12.346 1.00 93.62 102 GLY A O 1
ATOM 833 N N . ILE A 1 103 ? -19.919 0.807 10.537 1.00 94.94 103 ILE A N 1
ATOM 834 C CA . ILE A 1 103 ? -20.825 -0.318 10.248 1.00 94.94 103 ILE A CA 1
ATOM 835 C C . ILE A 1 103 ? -20.750 -1.383 11.344 1.00 94.94 103 ILE A C 1
ATOM 837 O O . ILE A 1 103 ? -21.785 -1.913 11.751 1.00 94.94 103 ILE A O 1
ATOM 841 N N . GLN A 1 104 ? -19.545 -1.736 11.803 1.00 91.19 104 GLN A N 1
ATOM 842 C CA . GLN A 1 104 ? -19.381 -2.727 12.869 1.00 91.19 104 GLN A CA 1
ATOM 843 C C . GLN A 1 104 ? -19.988 -2.234 14.180 1.00 91.19 104 GLN A C 1
ATOM 845 O O . GLN A 1 104 ? -20.770 -2.962 14.788 1.00 91.19 104 GLN A O 1
ATOM 850 N N . GLN A 1 105 ? -19.693 -0.992 14.559 1.00 90.38 105 GLN A N 1
ATOM 851 C CA . GLN A 1 105 ? -20.244 -0.349 15.741 1.00 90.38 105 GLN A CA 1
ATOM 852 C C . GLN A 1 105 ? -21.770 -0.254 15.648 1.00 90.38 105 GLN A C 1
ATOM 854 O O . GLN A 1 105 ? -22.455 -0.737 16.540 1.00 90.38 105 GLN A O 1
ATOM 859 N N . GLY A 1 106 ? -22.322 0.236 14.536 1.00 92.25 106 GLY A N 1
ATOM 860 C CA . GLY A 1 106 ? -23.772 0.340 14.353 1.00 92.25 106 GLY A CA 1
ATOM 861 C C . GLY A 1 106 ? -24.487 -1.016 14.363 1.00 92.25 106 GLY A C 1
ATOM 862 O O . GLY A 1 106 ? -25.584 -1.136 14.905 1.00 92.25 106 GLY A O 1
ATOM 863 N N . ARG A 1 107 ? -23.866 -2.074 13.822 1.00 93.06 107 ARG A N 1
ATOM 864 C CA . ARG A 1 107 ? -24.390 -3.445 13.956 1.00 93.06 107 ARG A CA 1
ATOM 865 C C . ARG A 1 107 ? -24.361 -3.921 15.403 1.00 93.06 107 ARG A C 1
ATOM 867 O O . ARG A 1 107 ? -25.334 -4.519 15.853 1.00 93.06 107 ARG A O 1
ATOM 874 N N . HIS A 1 108 ? -23.258 -3.679 16.100 1.00 89.44 108 HIS A N 1
ATOM 875 C CA . HIS A 1 108 ? -23.062 -4.093 17.482 1.00 89.44 108 HIS A CA 1
ATOM 876 C C . HIS A 1 108 ? -24.059 -3.402 18.423 1.00 89.44 108 HIS A C 1
ATOM 878 O O . HIS A 1 108 ? -24.815 -4.067 19.132 1.00 89.44 108 HIS A O 1
ATOM 884 N N . GLU A 1 109 ? -24.148 -2.076 18.340 1.00 91.69 109 GLU A N 1
ATOM 885 C CA . GLU A 1 109 ? -25.121 -1.268 19.074 1.00 91.69 109 GLU A CA 1
ATOM 886 C C . GLU A 1 109 ? -26.556 -1.656 18.701 1.00 91.69 109 GLU A C 1
ATOM 888 O O . GLU A 1 109 ? -27.395 -1.835 19.580 1.00 91.69 109 GLU A O 1
ATOM 893 N N . GLY A 1 110 ? -26.841 -1.885 17.414 1.00 91.81 110 GLY A N 1
ATOM 894 C CA . GLY A 1 110 ? -28.154 -2.332 16.948 1.00 91.81 110 GLY A CA 1
ATOM 895 C C . GLY A 1 110 ? -28.595 -3.676 17.540 1.00 91.81 110 GLY A C 1
ATOM 896 O O . GLY A 1 110 ? -29.773 -3.840 17.861 1.00 91.81 110 GLY A O 1
ATOM 897 N N . MET A 1 111 ? -27.671 -4.624 17.741 1.00 93.19 111 MET A N 1
ATOM 898 C CA . MET A 1 111 ? -27.968 -5.893 18.423 1.00 93.19 111 MET A CA 1
ATOM 899 C C . MET A 1 111 ? -28.313 -5.676 19.899 1.00 93.19 111 MET A C 1
ATOM 901 O O . MET A 1 111 ? -29.305 -6.230 20.378 1.00 93.19 111 MET A O 1
ATOM 905 N N . ILE A 1 112 ? -27.530 -4.852 20.604 1.00 92.88 112 ILE A N 1
ATOM 906 C CA . ILE A 1 112 ? -27.768 -4.516 22.016 1.00 92.88 112 ILE A CA 1
ATOM 907 C C . ILE A 1 112 ? -29.134 -3.838 22.170 1.00 92.88 112 ILE A C 1
ATOM 909 O O . ILE A 1 112 ? -29.968 -4.276 22.962 1.00 92.88 112 ILE A O 1
ATOM 913 N N . LEU A 1 113 ? -29.390 -2.806 21.367 1.00 91.19 113 LEU A N 1
ATOM 914 C CA . LEU A 1 113 ? -30.625 -2.029 21.408 1.00 91.19 113 LEU A CA 1
ATOM 915 C C . LEU A 1 113 ? -31.844 -2.864 21.020 1.00 91.19 113 LEU A C 1
ATOM 917 O O . LEU A 1 113 ? -32.869 -2.789 21.692 1.00 91.19 113 LEU A O 1
ATOM 921 N N . GLY A 1 114 ? -31.739 -3.702 19.987 1.00 91.94 114 GLY A N 1
ATOM 922 C CA . GLY A 1 114 ? -32.809 -4.623 19.604 1.00 91.94 114 GLY A CA 1
ATOM 923 C C . GLY A 1 114 ? -33.175 -5.593 20.731 1.00 91.94 114 GLY A C 1
ATOM 924 O O . GLY A 1 114 ? -34.358 -5.821 20.992 1.00 91.94 114 GLY A O 1
ATOM 925 N N . ALA A 1 115 ? -32.175 -6.112 21.449 1.00 92.00 115 ALA A N 1
ATOM 926 C CA . ALA A 1 115 ? -32.399 -6.990 22.591 1.00 92.00 115 ALA A CA 1
ATOM 927 C C . ALA A 1 115 ? -33.059 -6.247 23.769 1.00 92.00 115 ALA A C 1
ATOM 929 O O . ALA A 1 115 ? -34.040 -6.748 24.321 1.00 92.00 115 ALA A O 1
A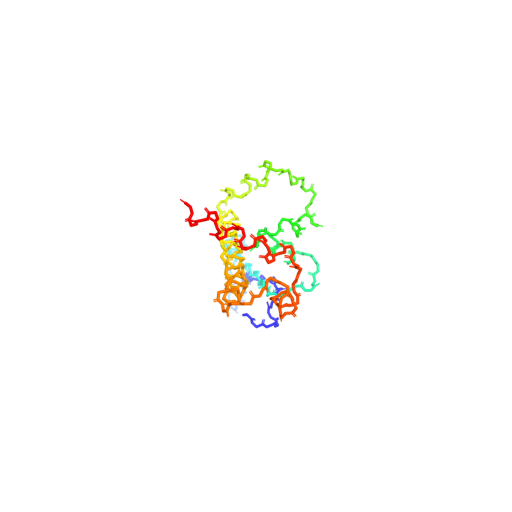TOM 930 N N . LEU A 1 116 ? -32.602 -5.035 24.101 1.00 90.25 116 LEU A N 1
ATOM 931 C CA . LEU A 1 116 ? -33.211 -4.203 25.149 1.00 90.25 116 LEU A CA 1
ATOM 932 C C . LEU A 1 116 ? -34.660 -3.807 24.808 1.00 90.25 116 LEU A C 1
ATOM 934 O O . LEU A 1 116 ? -35.550 -3.947 25.643 1.00 90.25 116 LEU A O 1
ATOM 938 N N . MET A 1 117 ? -34.932 -3.395 23.564 1.00 89.38 117 MET A N 1
ATOM 939 C CA . MET A 1 117 ? -36.287 -3.049 23.098 1.00 89.38 117 MET A CA 1
ATOM 940 C C . MET A 1 117 ? -37.243 -4.247 23.087 1.00 89.38 117 MET A C 1
ATOM 942 O O . MET A 1 117 ? -38.452 -4.066 23.209 1.00 89.38 117 MET A O 1
ATOM 946 N N . SER A 1 118 ? -36.721 -5.475 22.990 1.00 91.31 118 SER A N 1
ATOM 947 C CA . SER A 1 118 ? -37.519 -6.699 23.153 1.00 91.31 118 SER A CA 1
ATOM 948 C C . SER A 1 118 ? -37.923 -6.986 24.611 1.00 91.31 118 SER A C 1
ATOM 950 O O . SER A 1 118 ? -38.561 -8.003 24.879 1.00 91.31 118 SER A O 1
ATOM 952 N N . GLY A 1 119 ? -37.565 -6.100 25.549 1.00 89.75 119 GLY A N 1
ATOM 953 C CA . GLY A 1 119 ? -37.909 -6.188 26.968 1.00 89.75 119 GLY A CA 1
ATOM 954 C C . GLY A 1 119 ? -36.879 -6.920 27.829 1.00 89.75 119 GLY A C 1
ATOM 955 O O . GLY A 1 119 ? -37.162 -7.189 28.994 1.00 89.75 119 GLY A O 1
ATOM 956 N N . LYS A 1 120 ? -35.702 -7.256 27.281 1.00 93.00 120 LYS A N 1
ATOM 957 C CA . LYS A 1 120 ? -34.624 -7.914 28.038 1.00 93.00 120 LYS A CA 1
ATOM 958 C C . LYS A 1 120 ? -33.900 -6.926 28.939 1.00 93.00 120 LYS A C 1
ATOM 960 O O . LYS A 1 120 ? -33.688 -5.776 28.551 1.00 93.00 120 LYS A O 1
ATOM 965 N N . THR A 1 121 ? -33.459 -7.384 30.107 1.00 92.44 121 THR A N 1
ATOM 966 C CA . THR A 1 121 ? -32.640 -6.541 30.992 1.00 92.44 121 THR A CA 1
ATOM 967 C C . THR A 1 121 ? -31.185 -6.473 30.505 1.00 92.44 121 THR A C 1
ATOM 969 O O . THR A 1 121 ? -30.723 -7.386 29.811 1.00 92.44 121 THR A O 1
ATOM 972 N N . PRO A 1 122 ? -30.414 -5.434 30.876 1.00 91.38 122 PRO A N 1
ATOM 973 C CA . PRO A 1 122 ? -28.990 -5.341 30.542 1.00 91.38 122 PRO A CA 1
ATOM 974 C C . PRO A 1 122 ? -28.173 -6.583 30.937 1.00 91.38 122 PRO A C 1
ATOM 976 O O . PRO A 1 122 ? -27.260 -6.989 30.218 1.00 91.38 122 PRO A O 1
ATOM 979 N N . GLU A 1 123 ? -28.526 -7.235 32.045 1.00 93.62 123 GLU A N 1
ATOM 980 C CA . GLU A 1 123 ? -27.887 -8.464 32.525 1.00 93.62 123 GLU A CA 1
ATOM 981 C C . GLU A 1 123 ? -28.175 -9.665 31.612 1.00 93.62 123 GLU A C 1
ATOM 983 O O . GLU A 1 123 ? -27.301 -10.506 31.388 1.00 93.62 123 GLU A O 1
ATOM 988 N N . GLU A 1 124 ? -29.389 -9.757 31.068 1.00 92.12 124 GLU A N 1
ATOM 989 C CA . GLU A 1 124 ? -29.767 -10.806 30.117 1.00 92.12 124 GLU A CA 1
ATOM 990 C C . GLU A 1 124 ? -29.085 -10.607 28.763 1.00 92.12 124 GLU A C 1
ATOM 992 O O . GLU A 1 124 ? -28.609 -11.575 28.166 1.00 92.12 124 GLU A O 1
ATOM 997 N N . VAL A 1 125 ? -28.989 -9.357 28.298 1.00 92.94 125 VAL A N 1
ATOM 998 C CA . VAL A 1 125 ? -28.277 -9.005 27.059 1.00 92.94 125 VAL A CA 1
ATOM 999 C C . VAL A 1 125 ? -26.779 -9.289 27.195 1.00 92.94 125 VAL A C 1
ATOM 1001 O O . VAL A 1 125 ? -26.187 -9.864 26.283 1.00 92.94 125 VAL A O 1
ATOM 1004 N N . SER A 1 126 ? -26.184 -8.985 28.355 1.00 94.00 126 SER A N 1
ATOM 1005 C CA . SER A 1 126 ? -24.775 -9.277 28.666 1.00 94.00 126 SER A CA 1
ATOM 1006 C C . SER A 1 126 ? -24.471 -10.763 28.542 1.00 94.00 126 SER A C 1
ATOM 1008 O O . SER A 1 126 ? -23.521 -11.149 27.861 1.00 94.00 126 SER A O 1
ATOM 1010 N N . LYS A 1 127 ? -25.332 -11.608 29.116 1.00 93.19 127 LYS A N 1
ATOM 1011 C CA . LYS A 1 127 ? -25.206 -13.066 29.008 1.00 93.19 127 LYS A CA 1
ATOM 1012 C C . LYS A 1 127 ? -25.447 -13.574 27.587 1.00 93.19 127 LYS A C 1
ATOM 1014 O O . LYS A 1 127 ? -24.744 -14.476 27.148 1.00 93.19 127 LYS A O 1
ATOM 1019 N N . MET A 1 128 ? -26.425 -13.015 26.874 1.00 92.06 128 MET A N 1
ATOM 1020 C CA . MET A 1 128 ? -26.787 -13.444 25.518 1.00 92.06 128 MET A CA 1
ATOM 1021 C C . MET A 1 128 ? -25.697 -13.133 24.492 1.00 92.06 128 MET A C 1
ATOM 1023 O O . MET A 1 128 ? -25.399 -13.969 23.643 1.00 92.06 128 MET A O 1
ATOM 1027 N N . LEU A 1 129 ? -25.127 -11.930 24.557 1.00 90.38 129 LEU A N 1
ATOM 1028 C CA . LEU A 1 129 ? -24.118 -11.462 23.608 1.00 90.38 129 LEU A CA 1
ATOM 1029 C C . LEU A 1 129 ? -22.686 -11.745 24.082 1.00 90.38 129 LEU A C 1
ATOM 1031 O O . LEU A 1 129 ? -21.744 -11.520 23.328 1.00 90.38 129 LEU A O 1
ATOM 1035 N N . ASN A 1 130 ? -22.525 -12.264 25.305 1.00 92.94 130 ASN A N 1
ATOM 1036 C CA . ASN A 1 130 ? -21.240 -12.464 25.974 1.00 92.94 130 ASN A CA 1
ATOM 1037 C C . ASN A 1 130 ? -20.404 -11.171 26.021 1.00 92.94 130 ASN A C 1
ATOM 1039 O O . ASN A 1 130 ? -19.217 -11.164 25.693 1.00 92.94 130 ASN A O 1
ATOM 1043 N N . LEU A 1 131 ? -21.058 -10.072 26.405 1.00 91.50 131 LEU A N 1
ATOM 1044 C CA . LEU A 1 131 ? -20.470 -8.733 26.463 1.00 91.50 131 LEU A CA 1
ATOM 1045 C C . LEU A 1 131 ? -20.434 -8.199 27.897 1.00 91.50 131 LEU A C 1
ATOM 1047 O O . LEU A 1 131 ? -21.318 -8.533 28.694 1.00 91.50 131 LEU A O 1
ATOM 1051 N N . PRO A 1 132 ? -19.464 -7.335 28.238 1.00 93.62 132 PRO A N 1
ATOM 1052 C CA . PRO A 1 132 ? -19.430 -6.646 29.519 1.00 93.62 132 PRO A CA 1
ATOM 1053 C C . PRO A 1 132 ? -20.704 -5.834 29.767 1.00 93.62 132 PRO A C 1
ATOM 1055 O O . PRO A 1 132 ? -21.212 -5.136 28.891 1.00 93.62 132 PRO A O 1
ATOM 1058 N N . LEU A 1 133 ? -21.190 -5.865 31.007 1.00 91.94 133 LEU A N 1
ATOM 1059 C CA . LEU A 1 133 ? -22.369 -5.095 31.415 1.00 91.94 133 LEU A CA 1
ATOM 1060 C C . LEU A 1 133 ? -22.169 -3.578 31.257 1.00 91.94 133 LEU A C 1
ATOM 1062 O O . LEU A 1 133 ? -23.124 -2.857 30.981 1.00 91.94 133 LEU A O 1
ATOM 1066 N N . GLU A 1 134 ? -20.933 -3.100 31.417 1.00 92.56 134 GLU A N 1
ATOM 1067 C CA . GLU A 1 134 ? -20.566 -1.696 31.195 1.00 92.56 134 GLU A CA 1
ATOM 1068 C C . GLU A 1 134 ? -20.793 -1.260 29.745 1.00 92.56 134 GLU A C 1
ATOM 1070 O O . GLU A 1 134 ? -21.300 -0.166 29.506 1.00 92.56 134 GLU A O 1
ATOM 1075 N N . GLU A 1 135 ? -20.477 -2.124 28.778 1.00 90.56 135 GLU A N 1
ATOM 1076 C CA . GLU A 1 135 ? -20.631 -1.829 27.352 1.00 90.56 135 GLU A CA 1
ATOM 1077 C C . GLU A 1 135 ? -22.109 -1.662 26.982 1.00 90.56 135 GLU A C 1
ATOM 1079 O O . GLU A 1 135 ? -22.487 -0.699 26.319 1.00 90.56 135 GLU A O 1
ATOM 1084 N N . ILE A 1 136 ? -22.975 -2.526 27.513 1.00 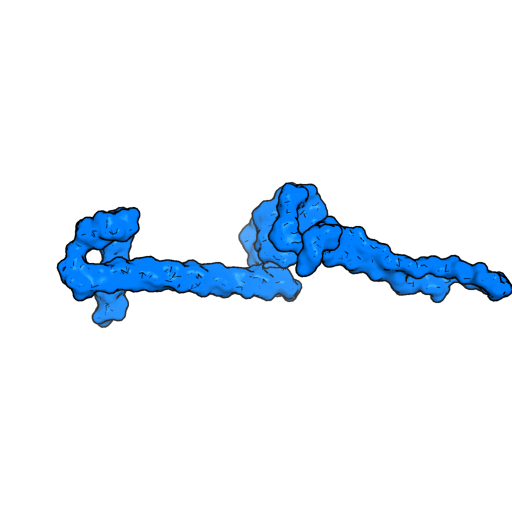92.31 136 ILE A N 1
ATOM 1085 C CA . ILE A 1 136 ? -24.426 -2.450 27.289 1.00 92.31 136 ILE A CA 1
ATOM 1086 C C . ILE A 1 136 ? -25.027 -1.191 27.914 1.00 92.31 136 ILE A C 1
ATOM 1088 O O . ILE A 1 136 ? -25.822 -0.504 27.269 1.00 92.31 136 ILE A O 1
ATOM 1092 N N . LYS A 1 137 ? -24.632 -0.860 29.152 1.00 89.94 137 LYS A N 1
ATOM 1093 C CA . LYS A 1 137 ? -25.093 0.361 29.833 1.00 89.94 137 LYS A CA 1
ATOM 1094 C C . LYS A 1 137 ? -24.679 1.616 29.073 1.00 89.94 137 LYS A C 1
ATOM 1096 O O . LYS A 1 137 ? -25.500 2.512 28.898 1.00 89.94 137 LYS A O 1
ATOM 1101 N N . LYS A 1 138 ? -23.452 1.645 28.549 1.00 91.50 138 LYS A N 1
ATOM 1102 C CA . LYS A 1 138 ? -22.951 2.761 27.742 1.00 91.50 138 LYS A CA 1
ATOM 1103 C C . LYS A 1 138 ? -23.800 2.989 26.486 1.00 91.50 138 LYS A C 1
ATOM 1105 O O . LYS A 1 138 ? -24.177 4.126 26.216 1.00 91.50 138 LYS A O 1
ATOM 1110 N N . VAL A 1 139 ? -24.153 1.926 25.758 1.00 88.38 139 VAL A N 1
ATOM 1111 C CA . VAL A 1 139 ? -25.024 2.020 24.568 1.00 88.38 139 VAL A CA 1
ATOM 1112 C C . VAL A 1 139 ? -26.429 2.508 24.942 1.00 88.38 139 VAL A C 1
ATOM 1114 O O . VAL A 1 139 ? -27.002 3.356 24.255 1.00 88.38 139 VAL A O 1
ATOM 1117 N N . GLN A 1 140 ? -26.977 2.024 26.060 1.00 84.88 140 GLN A N 1
ATOM 1118 C CA . GLN A 1 140 ? -28.283 2.453 26.565 1.00 84.88 140 GLN A CA 1
ATOM 1119 C C . GLN A 1 140 ? -28.301 3.946 26.952 1.00 84.88 140 GLN A C 1
ATOM 1121 O O . GLN A 1 140 ? -29.245 4.663 26.617 1.00 84.88 140 GLN A O 1
ATOM 1126 N N . GLU A 1 141 ? -27.258 4.434 27.627 1.00 86.88 141 GLU A N 1
ATOM 1127 C CA . GLU A 1 141 ? -27.109 5.847 28.004 1.00 86.88 141 GLU A CA 1
ATOM 1128 C C . GLU A 1 141 ? -26.972 6.761 26.782 1.00 86.88 141 GLU A C 1
ATOM 1130 O O . GLU A 1 141 ? -27.648 7.790 26.702 1.00 86.88 141 GLU A O 1
ATOM 1135 N N . GLN A 1 142 ? -26.162 6.359 25.798 1.00 82.38 142 GLN A N 1
ATOM 1136 C CA . GLN A 1 142 ? -25.983 7.103 24.549 1.00 82.38 142 GLN A CA 1
ATOM 1137 C C . GLN A 1 142 ? -27.310 7.278 23.797 1.00 82.38 142 GLN A C 1
ATOM 1139 O O . GLN A 1 142 ? -27.623 8.384 23.349 1.00 82.38 142 GLN A O 1
ATOM 1144 N N . GLN A 1 143 ? -28.151 6.240 23.740 1.00 74.94 143 GLN A N 1
ATOM 1145 C CA . GLN A 1 143 ? -29.477 6.339 23.123 1.00 74.94 143 GLN A CA 1
ATOM 1146 C C . GLN A 1 143 ? -30.407 7.332 23.844 1.00 74.94 143 GLN A C 1
ATOM 1148 O O . GLN A 1 143 ? -31.147 8.074 23.196 1.00 74.94 143 GLN A O 1
ATOM 1153 N N . MET A 1 144 ? -30.364 7.381 25.180 1.00 71.25 144 MET A N 1
ATOM 1154 C CA . MET A 1 144 ? -31.169 8.326 25.966 1.00 71.25 144 MET A CA 1
ATOM 1155 C C . MET A 1 144 ? -30.721 9.781 25.780 1.00 71.25 144 MET A C 1
ATOM 1157 O O . MET A 1 144 ? -31.547 10.686 25.880 1.00 71.25 144 MET A O 1
ATOM 1161 N N . THR A 1 145 ? -29.435 10.020 25.502 1.00 72.50 145 THR A N 1
ATOM 1162 C CA . THR A 1 145 ? -28.917 11.370 25.219 1.00 72.50 145 THR A CA 1
ATOM 1163 C C . THR A 1 145 ? -29.238 11.875 23.814 1.00 72.50 145 THR A C 1
ATOM 1165 O O . THR A 1 145 ? -29.391 13.077 23.646 1.00 72.50 145 THR A O 1
AT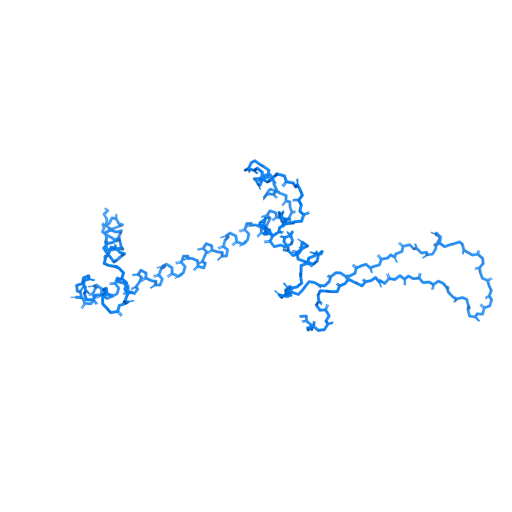OM 1168 N N . VAL A 1 146 ? -29.379 10.984 22.825 1.00 67.00 146 VAL A N 1
ATOM 1169 C CA . VAL A 1 146 ? -29.731 11.347 21.436 1.00 67.00 146 VAL A CA 1
ATOM 1170 C C . VAL A 1 146 ? -31.228 11.653 21.276 1.00 67.00 146 VAL A C 1
ATOM 1172 O O . VAL A 1 146 ? -31.606 12.417 20.396 1.00 67.00 146 VAL A O 1
ATOM 1175 N N . ASN A 1 147 ? -32.081 11.087 22.135 1.00 58.50 147 ASN A N 1
ATOM 1176 C CA . ASN A 1 147 ? -33.534 11.311 22.127 1.00 58.50 147 ASN A CA 1
ATOM 1177 C C . ASN A 1 147 ? -33.997 12.494 23.010 1.00 58.50 147 ASN A C 1
ATOM 1179 O O . ASN A 1 147 ? -35.201 12.644 23.233 1.00 58.50 147 ASN A O 1
ATOM 1183 N N . LYS A 1 148 ? -33.066 13.293 23.547 1.00 53.00 148 LYS A N 1
ATOM 1184 C CA . LYS A 1 148 ? -33.335 14.540 24.281 1.00 53.00 148 LYS A CA 1
ATOM 1185 C C . LYS A 1 148 ? -33.196 15.744 23.361 1.00 53.00 148 LYS A C 1
ATOM 1187 O O . LYS A 1 148 ? -34.019 16.669 23.526 1.00 53.00 148 LYS A O 1
#

Sequence (148 aa):
MPKKLQNTLTEYSFSKKDIIGVADEPEEDYDLLTVIIIRLGKETEEKGIFDYLKGLFTGDIKRIQRYSHIEWSEPFQEEASKMTGFGDMIYERGIQQGMQQGIQQGRHEGMILGALMSGKTPEEVSKMLNLPLEEIKKVQEQQMTVNK

Organism: NCBI:txid418240